Protein AF-A0A6V7J6N7-F1 (afdb_monomer_lite)

Structure (mmCIF, N/CA/C/O backbone):
data_AF-A0A6V7J6N7-F1
#
_entry.id   AF-A0A6V7J6N7-F1
#
loop_
_atom_site.group_PDB
_atom_site.id
_atom_site.type_symbol
_atom_site.label_atom_id
_atom_site.label_alt_id
_atom_site.label_comp_id
_atom_site.label_asym_id
_atom_site.label_entity_id
_atom_site.label_seq_id
_atom_site.pdbx_PDB_ins_code
_atom_site.Cartn_x
_atom_site.Cartn_y
_atom_site.Cartn_z
_atom_site.o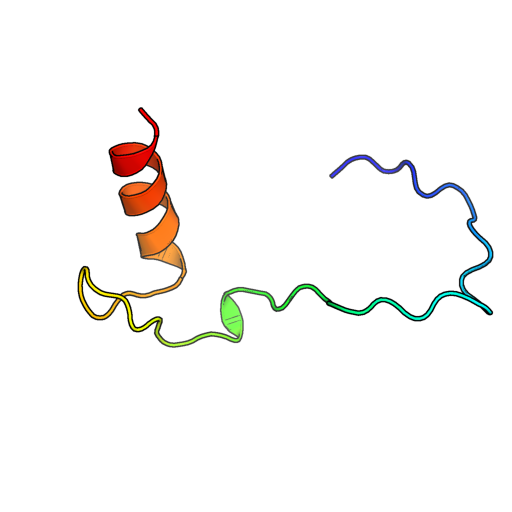ccupancy
_atom_site.B_iso_or_equiv
_atom_site.auth_seq_id
_atom_site.auth_comp_id
_atom_site.auth_asym_id
_atom_site.auth_atom_id
_atom_site.pdbx_PDB_model_num
ATOM 1 N N . TYR A 1 1 ? 9.419 10.207 -3.269 1.00 41.88 1 TYR A N 1
ATOM 2 C CA . TYR A 1 1 ? 9.501 10.467 -4.721 1.00 41.88 1 TYR A CA 1
ATOM 3 C C . TYR A 1 1 ? 10.665 11.408 -5.017 1.00 41.88 1 TYR A C 1
ATOM 5 O O . TYR A 1 1 ? 10.453 12.537 -5.439 1.00 41.88 1 TYR A O 1
ATOM 13 N N . THR A 1 2 ? 11.905 11.002 -4.727 1.00 40.72 2 THR A N 1
ATOM 14 C CA . THR A 1 2 ? 13.068 11.818 -5.098 1.00 40.72 2 THR A CA 1
ATOM 15 C C . THR A 1 2 ? 13.457 11.455 -6.524 1.00 40.72 2 THR A C 1
ATOM 17 O O . THR A 1 2 ? 13.744 10.306 -6.851 1.00 40.72 2 THR A O 1
ATOM 20 N N . THR A 1 3 ? 13.424 12.455 -7.393 1.00 46.56 3 THR A N 1
ATOM 21 C CA . THR A 1 3 ? 13.942 12.456 -8.761 1.00 46.56 3 THR A CA 1
ATOM 22 C C . THR A 1 3 ? 15.474 12.346 -8.748 1.00 46.56 3 THR A C 1
ATOM 24 O O . THR A 1 3 ? 16.177 13.283 -9.116 1.00 46.56 3 THR A O 1
ATOM 27 N N . SER A 1 4 ? 16.007 11.225 -8.252 1.00 54.69 4 SER A N 1
ATOM 28 C CA . SER A 1 4 ? 17.450 10.968 -8.126 1.00 54.69 4 SER A CA 1
ATOM 29 C C . SER A 1 4 ? 17.886 9.682 -8.835 1.00 54.69 4 SER A C 1
ATOM 31 O O . SER A 1 4 ? 18.894 9.077 -8.483 1.00 54.69 4 SER A O 1
ATOM 33 N N . THR A 1 5 ? 17.171 9.261 -9.873 1.00 59.00 5 THR A N 1
ATOM 34 C CA . THR A 1 5 ? 17.691 8.285 -10.844 1.00 59.00 5 THR A CA 1
ATOM 35 C C . THR A 1 5 ? 18.064 9.045 -12.108 1.00 59.00 5 THR A C 1
ATOM 37 O O . THR A 1 5 ? 17.470 8.907 -13.170 1.00 59.00 5 THR A O 1
ATOM 40 N N . ARG A 1 6 ? 19.026 9.955 -11.941 1.00 57.16 6 ARG A N 1
ATOM 41 C CA . ARG A 1 6 ? 19.654 10.720 -13.015 1.00 57.16 6 ARG A CA 1
ATOM 42 C C . ARG A 1 6 ? 20.370 9.711 -13.919 1.00 57.16 6 ARG A C 1
ATOM 44 O O . ARG A 1 6 ? 21.369 9.139 -13.506 1.00 57.16 6 ARG A O 1
ATOM 51 N N . GLU A 1 7 ? 19.766 9.425 -15.071 1.00 60.38 7 GLU A N 1
ATOM 52 C CA . GLU A 1 7 ? 20.294 8.628 -16.192 1.00 60.38 7 GLU A CA 1
ATOM 53 C C . GLU A 1 7 ? 21.138 7.404 -15.801 1.00 60.38 7 GLU A C 1
ATOM 55 O O . GLU A 1 7 ? 22.299 7.256 -16.183 1.00 60.38 7 GLU A O 1
ATOM 60 N N . LYS A 1 8 ? 20.549 6.482 -15.038 1.00 63.03 8 LYS A N 1
ATOM 61 C CA . LYS A 1 8 ? 21.146 5.156 -14.858 1.00 63.03 8 LYS A CA 1
ATOM 62 C C . LYS A 1 8 ? 20.889 4.349 -16.132 1.00 63.03 8 LYS A C 1
ATOM 64 O O . LYS A 1 8 ? 19.773 4.349 -16.643 1.00 63.03 8 LYS A O 1
ATOM 69 N N . ASN A 1 9 ? 21.910 3.696 -16.684 1.00 67.12 9 ASN A N 1
ATOM 70 C CA . ASN A 1 9 ? 21.783 2.919 -17.920 1.00 67.12 9 ASN A CA 1
ATOM 71 C C . ASN A 1 9 ? 20.948 1.648 -17.648 1.00 67.12 9 ASN A C 1
ATOM 73 O O . ASN A 1 9 ? 21.491 0.596 -17.322 1.00 67.12 9 ASN A O 1
ATOM 77 N N . LEU A 1 10 ? 19.618 1.759 -17.751 1.00 72.50 10 LEU A N 1
ATOM 78 C CA . LEU A 1 10 ? 18.644 0.699 -17.431 1.00 72.50 10 LEU A CA 1
ATOM 79 C C . LEU A 1 10 ? 18.742 -0.530 -18.347 1.00 72.50 10 LEU A C 1
ATOM 81 O O . LEU A 1 10 ? 18.098 -1.541 -18.094 1.00 72.50 10 LEU A O 1
ATOM 85 N N . ARG A 1 11 ? 19.548 -0.462 -19.414 1.00 77.62 11 ARG A N 1
ATOM 86 C CA . ARG A 1 11 ? 19.701 -1.541 -20.402 1.00 77.62 11 ARG A CA 1
ATOM 87 C C . ARG A 1 11 ? 20.196 -2.859 -19.804 1.00 77.62 11 ARG A C 1
ATOM 89 O O . ARG A 1 11 ? 19.926 -3.899 -20.386 1.00 77.62 11 ARG A O 1
ATOM 96 N N . ASN A 1 12 ? 20.881 -2.802 -18.662 1.00 79.88 12 ASN A N 1
ATOM 97 C CA . ASN A 1 12 ? 21.387 -3.973 -17.946 1.00 79.88 12 ASN A CA 1
ATOM 98 C C . ASN A 1 12 ? 20.724 -4.152 -16.566 1.00 79.88 12 ASN A C 1
ATOM 100 O O . ASN A 1 12 ? 21.231 -4.918 -15.747 1.00 79.88 12 ASN A O 1
ATOM 104 N N . GLU A 1 13 ? 19.641 -3.424 -16.263 1.00 80.06 13 GLU A N 1
ATOM 105 C CA . GLU A 1 13 ? 18.914 -3.607 -15.005 1.00 80.06 13 GLU A CA 1
ATOM 106 C C . GLU A 1 13 ? 17.781 -4.621 -15.181 1.00 80.06 13 GLU A C 1
ATOM 108 O O . GLU A 1 13 ? 16.918 -4.488 -16.046 1.00 80.06 13 GLU A O 1
ATOM 113 N N . HIS A 1 14 ? 17.778 -5.632 -14.315 1.00 85.06 14 HIS A N 1
ATOM 114 C CA . HIS A 1 14 ? 16.721 -6.631 -14.207 1.00 85.06 14 HIS A CA 1
ATOM 115 C C . HIS A 1 14 ? 16.135 -6.556 -12.791 1.00 85.06 14 HIS A C 1
ATOM 117 O O . HIS A 1 14 ? 16.577 -7.300 -11.911 1.00 85.06 14 HIS A O 1
ATOM 123 N N . PRO A 1 15 ? 15.222 -5.603 -12.517 1.00 87.62 15 PRO A N 1
ATOM 124 C CA . PRO A 1 15 ? 14.631 -5.464 -11.193 1.00 87.62 15 PRO A CA 1
ATOM 125 C C . PRO A 1 15 ? 13.845 -6.729 -10.837 1.00 87.62 15 PRO A C 1
ATOM 127 O O . PRO A 1 15 ? 13.078 -7.246 -11.643 1.00 87.62 15 PRO A O 1
ATOM 130 N N . LEU A 1 16 ? 14.043 -7.226 -9.617 1.00 92.38 16 LEU A N 1
ATOM 131 C CA . LEU A 1 16 ? 13.346 -8.418 -9.121 1.00 92.38 16 LEU A CA 1
ATOM 132 C C . LEU A 1 16 ? 11.882 -8.141 -8.751 1.00 92.38 16 LEU A C 1
ATOM 134 O O . LEU A 1 16 ? 11.104 -9.078 -8.610 1.00 92.38 16 LEU A O 1
ATOM 138 N N . VAL A 1 17 ? 11.528 -6.871 -8.550 1.00 92.38 17 VAL A N 1
ATOM 139 C CA . VAL A 1 17 ? 10.205 -6.422 -8.110 1.00 92.38 17 VAL A CA 1
ATOM 140 C C . VAL A 1 17 ? 9.830 -5.118 -8.805 1.00 92.38 17 VAL A C 1
ATOM 142 O O . VAL A 1 17 ? 10.705 -4.317 -9.147 1.00 92.38 17 VAL A O 1
ATOM 145 N N . ASP A 1 18 ? 8.530 -4.887 -8.959 1.00 93.44 18 ASP A N 1
ATOM 146 C CA . ASP A 1 18 ? 7.959 -3.639 -9.449 1.00 93.44 18 ASP A CA 1
ATOM 147 C C . ASP A 1 18 ? 6.884 -3.095 -8.492 1.00 93.44 18 ASP A C 1
ATOM 149 O O . ASP A 1 18 ? 6.559 -3.682 -7.457 1.00 93.44 18 ASP A O 1
ATOM 153 N N . TYR A 1 19 ? 6.386 -1.898 -8.802 1.00 94.38 19 TYR A N 1
ATOM 154 C CA . TYR A 1 19 ? 5.281 -1.294 -8.073 1.00 94.38 19 TYR A CA 1
ATOM 155 C C . TYR A 1 19 ? 3.969 -1.639 -8.769 1.00 94.38 19 TYR A C 1
ATOM 157 O O . TYR A 1 19 ? 3.757 -1.246 -9.915 1.00 94.38 19 TYR A O 1
ATOM 165 N N . THR A 1 20 ? 3.063 -2.296 -8.044 1.00 96.00 20 THR A N 1
ATOM 166 C CA . THR A 1 20 ? 1.669 -2.470 -8.460 1.00 96.00 20 THR A CA 1
ATOM 167 C C . THR A 1 20 ? 0.797 -1.418 -7.765 1.00 96.00 20 THR A C 1
ATOM 169 O O . THR A 1 20 ? 0.610 -1.492 -6.548 1.00 96.00 20 TH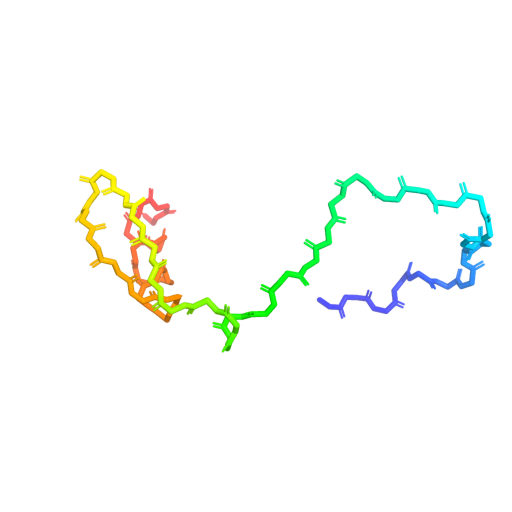R A O 1
ATOM 172 N N . PRO A 1 21 ? 0.262 -0.424 -8.500 1.00 97.00 21 PRO A N 1
ATOM 173 C CA . PRO A 1 21 ? -0.627 0.582 -7.932 1.00 97.00 21 PRO A CA 1
ATOM 174 C C . PRO A 1 21 ? -1.874 -0.006 -7.247 1.00 97.00 21 PRO A C 1
ATOM 176 O O . PRO A 1 21 ? -2.429 -0.996 -7.731 1.00 97.00 21 PRO A O 1
ATOM 179 N N . PRO A 1 22 ? -2.390 0.637 -6.182 1.00 95.81 22 PRO A N 1
ATOM 180 C CA . PRO A 1 22 ? -3.514 0.125 -5.400 1.00 95.81 22 PRO A CA 1
ATOM 181 C C . PRO A 1 22 ? -4.813 0.008 -6.204 1.00 95.81 22 PRO A C 1
ATOM 183 O O . PRO A 1 22 ? -5.629 -0.847 -5.881 1.00 95.81 22 PRO A O 1
ATOM 186 N N . GLN A 1 23 ? -5.011 0.796 -7.272 1.00 97.00 23 GLN A N 1
ATOM 187 C CA . GLN A 1 23 ? -6.206 0.662 -8.120 1.00 97.00 23 GLN A CA 1
ATOM 188 C C . GLN A 1 23 ? -6.305 -0.689 -8.851 1.00 97.00 23 GLN A C 1
ATOM 190 O O . GLN A 1 23 ? -7.368 -1.013 -9.373 1.00 97.00 23 GLN A O 1
ATOM 195 N N . TYR A 1 24 ? -5.216 -1.462 -8.902 1.00 97.69 24 TYR A N 1
ATOM 196 C CA . TYR A 1 24 ? -5.189 -2.803 -9.489 1.00 97.69 24 TYR A CA 1
ATOM 197 C C . TYR A 1 24 ? -5.293 -3.920 -8.442 1.00 97.69 24 TYR A C 1
ATOM 199 O O . TYR A 1 24 ? -5.187 -5.093 -8.792 1.00 97.69 24 TYR A O 1
ATOM 207 N N . ILE A 1 25 ? -5.493 -3.578 -7.166 1.00 97.56 25 ILE A N 1
ATOM 208 C CA . ILE A 1 25 ? -5.606 -4.536 -6.065 1.00 97.56 25 ILE A CA 1
ATOM 209 C C . ILE A 1 25 ? -6.983 -4.366 -5.422 1.00 97.56 25 ILE A C 1
ATOM 211 O O . ILE A 1 25 ? -7.289 -3.327 -4.847 1.00 97.56 25 ILE A O 1
ATOM 215 N N . ASN A 1 26 ? -7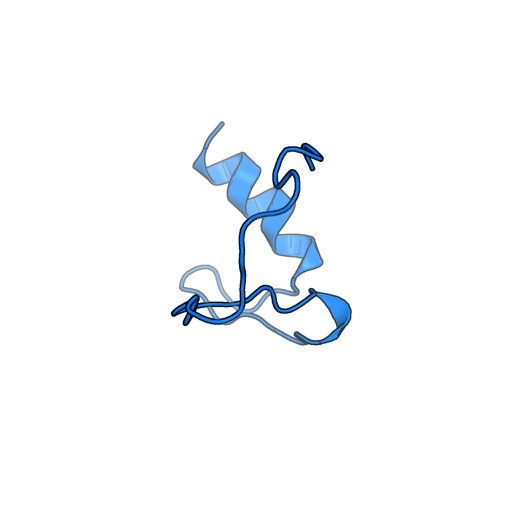.827 -5.394 -5.490 1.00 96.31 26 ASN A N 1
ATOM 216 C CA . ASN A 1 26 ? -9.173 -5.315 -4.918 1.00 96.31 26 ASN A CA 1
ATOM 217 C C . ASN A 1 26 ? -9.167 -5.532 -3.403 1.00 96.31 26 ASN A C 1
ATOM 219 O O . ASN A 1 26 ? -9.780 -4.763 -2.665 1.00 96.31 26 ASN A O 1
ATOM 223 N N . LEU A 1 27 ? -8.503 -6.596 -2.950 1.00 97.44 27 LEU A N 1
ATOM 224 C CA . LEU A 1 27 ? -8.522 -7.050 -1.563 1.00 97.44 27 LEU A CA 1
ATOM 225 C C . LEU A 1 27 ? -7.157 -7.608 -1.163 1.00 97.44 27 LEU A C 1
ATOM 227 O O . LEU A 1 27 ? -6.460 -8.222 -1.971 1.00 97.44 27 LEU A O 1
ATOM 231 N N .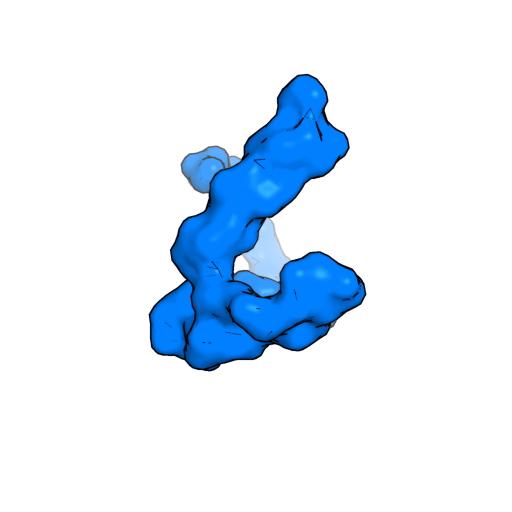 LEU A 1 28 ? -6.824 -7.426 0.108 1.00 97.62 28 LEU A N 1
ATOM 232 C CA . LEU A 1 28 ? -5.664 -7.984 0.786 1.00 97.62 28 LEU A CA 1
ATOM 233 C C . LEU A 1 28 ? -6.163 -8.914 1.890 1.00 97.62 28 LEU A C 1
ATOM 235 O O . LEU A 1 28 ? -7.062 -8.550 2.649 1.00 97.62 28 LEU A O 1
ATOM 239 N N . PHE A 1 29 ? -5.588 -10.110 1.964 1.00 97.12 29 PHE A N 1
ATOM 240 C CA . PHE A 1 29 ? -5.920 -11.124 2.960 1.00 97.12 29 PHE A CA 1
ATOM 241 C C . PHE A 1 29 ? -4.757 -11.203 3.940 1.00 97.12 29 PHE A C 1
ATOM 243 O O . PHE A 1 29 ? -3.645 -11.555 3.545 1.00 97.12 29 PHE A O 1
ATOM 250 N N . THR A 1 30 ? -5.002 -10.832 5.192 1.00 95.25 30 THR A N 1
ATOM 251 C CA . THR A 1 30 ? -3.991 -10.823 6.253 1.00 95.25 30 THR A CA 1
ATOM 252 C C . THR A 1 30 ? -4.541 -11.499 7.505 1.00 95.25 30 THR A C 1
ATOM 254 O O . THR A 1 30 ? -5.734 -11.798 7.594 1.00 95.25 30 THR A O 1
ATOM 257 N N . ASP A 1 31 ? -3.687 -11.696 8.506 1.00 94.75 31 ASP A N 1
ATOM 258 C CA . ASP A 1 31 ? -4.092 -12.257 9.801 1.00 94.75 31 ASP A CA 1
ATOM 259 C C . ASP A 1 31 ? -5.045 -11.332 10.583 1.00 94.75 31 ASP A C 1
ATOM 261 O O . ASP A 1 31 ? -5.733 -11.773 11.501 1.00 94.75 31 ASP A O 1
ATOM 265 N N . LEU A 1 32 ? -5.126 -10.052 10.199 1.00 91.62 32 LEU A N 1
ATOM 266 C CA . LEU A 1 32 ? -6.064 -9.072 10.756 1.00 91.62 32 LEU A CA 1
ATOM 267 C C . LEU A 1 32 ? -7.424 -9.082 10.036 1.00 91.62 32 LEU A C 1
ATOM 269 O O . LEU A 1 32 ? -8.346 -8.375 10.443 1.00 91.62 32 LEU A O 1
ATOM 273 N N . GLY A 1 33 ? -7.560 -9.882 8.974 1.00 94.12 33 GLY A N 1
ATOM 274 C CA . GLY A 1 33 ? -8.768 -10.012 8.168 1.00 94.12 33 GLY A CA 1
ATOM 275 C C . GLY A 1 33 ? -8.595 -9.539 6.723 1.00 94.12 33 GLY A C 1
ATOM 276 O O . GLY A 1 33 ? -7.490 -9.334 6.219 1.00 94.12 33 GLY A O 1
ATOM 277 N N . ILE A 1 34 ? -9.727 -9.399 6.032 1.00 96.50 34 ILE A N 1
ATOM 278 C CA . ILE A 1 34 ? -9.788 -8.938 4.640 1.00 96.50 34 ILE A CA 1
ATOM 279 C C . ILE A 1 34 ? -9.899 -7.411 4.632 1.00 96.50 34 ILE A C 1
ATOM 281 O O . ILE A 1 34 ? -10.785 -6.858 5.283 1.00 96.50 34 ILE A O 1
ATOM 285 N N . MET A 1 35 ? -9.044 -6.731 3.867 1.00 96.75 35 MET A N 1
ATOM 286 C CA . MET A 1 35 ? -9.028 -5.266 3.784 1.00 96.75 35 MET A CA 1
ATOM 287 C C . MET A 1 35 ? -8.785 -4.748 2.362 1.00 96.75 35 MET A C 1
ATOM 289 O O . MET A 1 35 ? -8.224 -5.444 1.518 1.00 96.75 35 MET A O 1
ATOM 293 N N . THR A 1 36 ? -9.207 -3.513 2.084 1.00 96.69 36 THR A N 1
ATOM 294 C CA . THR A 1 36 ? -8.883 -2.809 0.833 1.00 96.69 36 THR A CA 1
ATOM 295 C C . THR A 1 36 ? -7.494 -2.170 0.926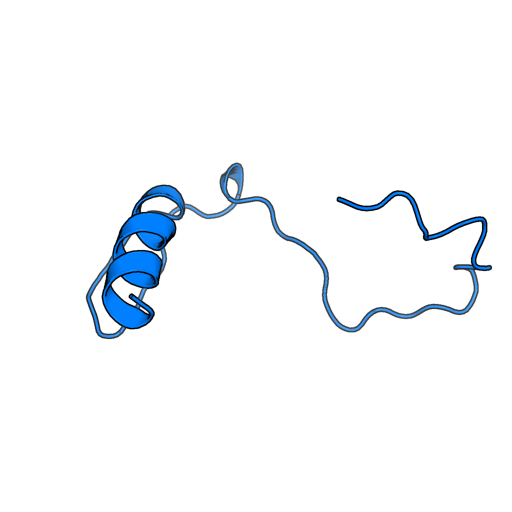 1.00 96.69 36 THR A C 1
ATOM 297 O O . THR A 1 36 ? -7.050 -1.849 2.032 1.00 96.69 36 THR A O 1
ATOM 300 N N . PRO A 1 37 ? -6.811 -1.885 -0.201 1.00 96.88 37 PRO A N 1
ATOM 301 C CA . PRO A 1 37 ? -5.522 -1.189 -0.165 1.00 96.88 37 PRO A CA 1
ATOM 302 C C . PRO A 1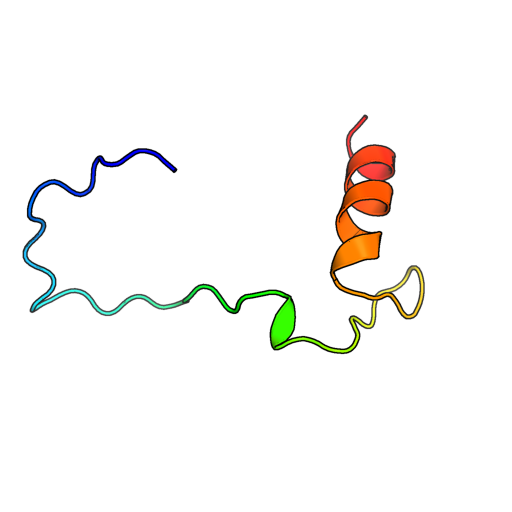 37 ? -5.552 0.155 0.578 1.00 96.88 37 PRO A C 1
ATOM 304 O O . PRO A 1 37 ? -4.553 0.543 1.171 1.00 96.88 37 PRO A O 1
ATOM 307 N N . SER A 1 38 ? -6.692 0.857 0.583 1.00 94.25 38 SER A N 1
ATOM 308 C CA . SER A 1 38 ? -6.854 2.130 1.299 1.00 94.25 38 SER A CA 1
ATOM 309 C C . SER A 1 38 ? -6.844 1.977 2.822 1.00 94.25 38 SER A C 1
ATOM 311 O O . SER A 1 38 ? -6.364 2.869 3.511 1.00 94.25 38 SER A O 1
ATOM 313 N N . ALA A 1 39 ? -7.353 0.860 3.350 1.00 95.62 39 ALA A N 1
ATOM 314 C CA . ALA A 1 39 ? -7.412 0.606 4.791 1.00 95.62 39 ALA A CA 1
ATOM 315 C C . ALA A 1 39 ? -6.044 0.219 5.386 1.00 95.62 39 ALA A C 1
ATOM 317 O O . ALA A 1 39 ? -5.850 0.292 6.596 1.00 95.62 39 ALA A O 1
ATOM 318 N N . VAL A 1 40 ? -5.073 -0.153 4.542 1.00 94.62 40 VAL A N 1
ATOM 319 C CA . VAL A 1 40 ? -3.721 -0.541 4.975 1.00 94.62 40 VAL A CA 1
ATOM 320 C C . VAL A 1 40 ? -3.012 0.597 5.709 1.00 94.62 40 VAL A C 1
ATOM 322 O O . VAL A 1 40 ? -2.263 0.339 6.646 1.00 94.62 40 VAL A O 1
ATOM 325 N N . SER A 1 41 ? -3.238 1.854 5.311 1.00 92.31 41 SER A N 1
ATOM 326 C CA . SER A 1 41 ? -2.589 3.008 5.944 1.00 92.31 41 SER A CA 1
ATOM 327 C C . SER A 1 41 ? -2.930 3.127 7.431 1.00 92.31 41 SER A C 1
ATOM 329 O O . SER A 1 41 ? -2.022 3.323 8.236 1.00 92.31 41 SER A O 1
ATOM 331 N N . ASP A 1 42 ? -4.199 2.949 7.800 1.00 93.31 42 ASP A N 1
ATOM 332 C CA . ASP A 1 42 ? -4.647 3.038 9.194 1.00 93.31 42 ASP A CA 1
ATOM 333 C C . ASP A 1 42 ? -4.075 1.892 10.043 1.00 93.31 42 ASP A C 1
ATOM 335 O O . ASP A 1 42 ? -3.634 2.104 11.176 1.00 93.31 42 ASP A O 1
ATOM 339 N N . GLU A 1 43 ? -4.022 0.680 9.481 1.00 93.44 43 GLU A N 1
ATOM 340 C CA . GLU A 1 43 ? -3.463 -0.492 10.162 1.00 93.44 43 GLU A CA 1
ATOM 341 C C . GLU A 1 43 ? -1.938 -0.391 10.329 1.00 93.44 43 GLU A C 1
ATOM 343 O O . GLU A 1 43 ? -1.413 -0.721 11.393 1.00 93.44 43 GLU A O 1
ATOM 348 N N . LEU A 1 44 ? -1.214 0.153 9.343 1.00 94.00 44 LEU A N 1
ATOM 349 C CA . LEU A 1 44 ? 0.220 0.429 9.483 1.00 94.00 44 LEU A CA 1
ATOM 350 C C . LEU A 1 44 ? 0.499 1.504 10.542 1.00 94.00 44 LEU A C 1
ATOM 352 O O . LEU A 1 44 ? 1.440 1.351 11.317 1.00 94.00 44 LEU A O 1
ATOM 356 N N . ILE A 1 45 ? -0.310 2.566 10.625 1.00 94.75 45 ILE A N 1
ATOM 357 C CA . ILE A 1 45 ? -0.147 3.588 11.672 1.00 94.75 45 ILE A CA 1
ATOM 358 C C . ILE A 1 45 ? -0.304 2.951 13.056 1.00 94.75 45 ILE A C 1
ATOM 360 O O . ILE A 1 45 ? 0.553 3.166 13.908 1.00 94.75 45 ILE A O 1
ATOM 364 N N . LYS A 1 46 ? -1.329 2.118 13.276 1.00 92.38 46 LYS A N 1
ATOM 365 C CA . LYS A 1 46 ? -1.516 1.414 14.558 1.00 92.38 46 LYS A CA 1
ATOM 366 C C . LYS A 1 46 ? -0.337 0.521 14.952 1.00 92.38 46 LYS A C 1
ATOM 368 O O . LYS A 1 46 ? -0.043 0.425 16.136 1.00 92.38 46 LYS A O 1
ATOM 373 N N . LEU A 1 47 ? 0.287 -0.170 13.995 1.00 91.31 47 LEU A N 1
ATOM 374 C CA . LEU A 1 47 ? 1.363 -1.132 14.276 1.00 91.31 47 LEU A CA 1
ATOM 375 C C . LEU A 1 47 ? 2.710 -0.473 14.594 1.00 91.31 47 LEU A C 1
ATOM 377 O O . LEU A 1 47 ? 3.549 -1.095 15.244 1.00 91.31 47 LEU A O 1
ATOM 381 N N . TYR A 1 48 ? 2.928 0.750 14.109 1.00 92.19 48 TYR A N 1
ATOM 382 C CA . TYR A 1 48 ? 4.232 1.416 14.144 1.00 92.19 48 TYR A CA 1
ATOM 383 C C . TYR A 1 48 ? 4.226 2.780 14.856 1.00 92.19 48 TYR A C 1
ATOM 385 O O . TYR A 1 48 ? 5.244 3.475 14.805 1.00 92.19 48 TYR A O 1
ATOM 393 N N . SER A 1 49 ? 3.117 3.163 15.502 1.00 78.25 49 SER A N 1
ATOM 394 C CA . SER A 1 49 ? 3.009 4.381 16.330 1.00 78.25 49 SER A CA 1
ATOM 395 C C . SER A 1 49 ? 3.073 4.086 17.822 1.00 78.25 49 SER A C 1
ATOM 397 O O . SER A 1 49 ? 2.630 2.992 18.232 1.00 78.25 49 SER A O 1
#

InterPro domains:
  IPR000649 Initiation factor 2B-related [PF01008] (5-37)
  IPR037171 NagB/RpiA transferase-like [SSF100950] (8-48)
  IPR042529 Initiation factor 2B-like, C-terminal [G3DSA:3.40.50.10470] (1-49)
  IPR051501 Eukaryotic initiation factor 2B subunits alpha/beta/delta [PTHR45860] (5-48)

Radius of gyration: 15.98 Å; chains: 1; bounding box: 32×25×37 Å

Foldseek 3Di:
DDPPPPDDPCVPDDDPDDDDDQVVPQWDQDPVGIDRPVCVVVVVVVVPD

pLDDT: mean 85.4, std 16.14, range [40.72, 97.69]

Secondary structure (DSSP, 8-state):
------S--GGG---S-----GGG---EEETTEEE-TTTHHHHHHHHH-

Sequence (49 aa):
YTTSTREKNLRNEHPLVDYTPPQYINLLFTDLGIMTPSAVSDELIKLYS

Organism: NCBI:txid1563983